Protein AF-A0A846DFJ0-F1 (afdb_monomer_lite)

Secondary structure (DSSP, 8-state):
----EEEEETTTTEEEEE-GGGGGS--TT-----------S--TT-TTSTT-GGGPPPEEEEEE-SSSSSEEEEEE--SS-SS---------S-SSSSSSS--

Structure (mmCIF, N/CA/C/O backbone):
data_AF-A0A846DFJ0-F1
#
_entry.id   AF-A0A846DFJ0-F1
#
loop_
_atom_site.group_PDB
_atom_site.id
_atom_site.type_symbol
_atom_site.label_atom_id
_atom_site.label_alt_id
_atom_site.label_comp_id
_atom_site.label_asym_id
_atom_site.label_entity_id
_atom_site.label_seq_id
_atom_site.pdbx_PDB_ins_code
_atom_site.Cartn_x
_atom_site.Cartn_y
_atom_site.Cartn_z
_atom_site.occupancy
_atom_site.B_iso_or_equiv
_atom_site.auth_seq_id
_atom_site.auth_comp_id
_atom_site.auth_asym_id
_atom_site.auth_atom_id
_atom_site.pdbx_PDB_model_num
ATOM 1 N N . MET A 1 1 ? 27.978 3.660 -20.204 1.00 56.34 1 MET A N 1
ATOM 2 C CA . MET A 1 1 ? 27.191 2.614 -20.893 1.00 56.34 1 MET A CA 1
ATOM 3 C C . MET A 1 1 ? 26.479 1.800 -19.826 1.00 56.34 1 MET A C 1
ATOM 5 O O . MET A 1 1 ? 27.146 1.085 -19.091 1.00 56.34 1 MET A O 1
ATOM 9 N N . GLU A 1 2 ? 25.167 1.962 -19.664 1.00 68.88 2 GLU A N 1
ATOM 10 C CA . GLU A 1 2 ? 24.414 1.140 -18.709 1.00 68.88 2 GLU A CA 1
ATOM 11 C C . GLU A 1 2 ? 24.228 -0.270 -19.282 1.00 68.88 2 GLU A C 1
ATOM 13 O O . GLU A 1 2 ? 23.586 -0.462 -20.317 1.00 68.88 2 GLU A O 1
ATOM 18 N N . THR A 1 3 ? 24.840 -1.262 -18.641 1.00 83.56 3 THR A N 1
ATOM 19 C CA . THR A 1 3 ? 24.849 -2.653 -19.104 1.00 83.56 3 THR A CA 1
ATOM 20 C C . THR A 1 3 ? 23.622 -3.413 -18.601 1.00 83.56 3 THR A C 1
ATOM 22 O O . THR A 1 3 ? 23.156 -3.217 -17.477 1.00 83.56 3 THR A O 1
ATOM 25 N N . ARG A 1 4 ? 23.085 -4.314 -19.434 1.00 93.50 4 ARG A N 1
ATOM 26 C CA . ARG A 1 4 ? 22.050 -5.271 -19.013 1.00 93.50 4 ARG A CA 1
ATOM 27 C C . ARG A 1 4 ? 22.702 -6.325 -18.120 1.00 93.50 4 ARG A C 1
ATOM 29 O O . ARG A 1 4 ? 23.702 -6.910 -18.522 1.00 93.50 4 ARG A O 1
ATOM 36 N N . HIS A 1 5 ? 22.159 -6.558 -16.933 1.00 95.81 5 HIS A N 1
ATOM 37 C CA . HIS A 1 5 ? 22.727 -7.506 -15.971 1.00 95.81 5 HIS A CA 1
ATOM 38 C C . HIS A 1 5 ? 21.650 -8.079 -15.049 1.00 95.81 5 HIS A C 1
ATOM 40 O O . HIS A 1 5 ? 20.509 -7.621 -15.053 1.00 95.81 5 HIS A O 1
ATOM 46 N N . ILE A 1 6 ? 22.012 -9.090 -14.261 1.00 96.69 6 ILE A N 1
ATOM 47 C CA . ILE A 1 6 ? 21.112 -9.748 -13.311 1.00 96.69 6 ILE A CA 1
ATOM 48 C C . ILE A 1 6 ? 21.579 -9.420 -11.889 1.00 96.69 6 ILE A C 1
ATOM 50 O O . ILE A 1 6 ? 22.778 -9.413 -11.611 1.00 96.69 6 ILE A O 1
ATOM 54 N N . ARG A 1 7 ? 20.639 -9.124 -10.990 1.00 96.50 7 ARG A N 1
ATOM 55 C CA . ARG A 1 7 ? 20.883 -8.881 -9.562 1.00 96.50 7 ARG A CA 1
ATOM 56 C C . ARG A 1 7 ? 20.068 -9.860 -8.727 1.00 96.50 7 ARG A C 1
ATOM 58 O O . ARG A 1 7 ? 18.912 -10.108 -9.045 1.00 96.50 7 ARG A O 1
ATOM 65 N N . LEU A 1 8 ? 20.643 -10.374 -7.645 1.00 97.75 8 LEU A N 1
ATOM 66 C CA . LEU A 1 8 ? 19.900 -11.125 -6.635 1.00 97.75 8 LEU A CA 1
ATOM 67 C C . LEU A 1 8 ? 19.320 -10.145 -5.609 1.00 97.75 8 LEU A C 1
ATOM 69 O O . LEU A 1 8 ? 20.071 -9.442 -4.926 1.00 97.75 8 LEU A O 1
ATOM 73 N N . ASN A 1 9 ? 17.996 -10.110 -5.473 1.00 97.75 9 ASN A N 1
ATOM 74 C CA . ASN A 1 9 ? 17.346 -9.441 -4.357 1.00 97.75 9 ASN A CA 1
ATOM 75 C C . ASN A 1 9 ? 17.594 -10.266 -3.088 1.00 97.75 9 ASN A C 1
ATOM 77 O O . ASN A 1 9 ? 17.067 -11.362 -2.939 1.00 97.75 9 ASN A O 1
ATOM 81 N N . LYS A 1 10 ? 18.396 -9.746 -2.154 1.00 97.50 10 LYS A N 1
ATOM 82 C CA . LYS A 1 10 ? 18.733 -10.463 -0.914 1.00 97.50 10 LYS A CA 1
ATOM 83 C C . LYS A 1 10 ? 17.546 -10.619 0.043 1.00 97.50 10 LYS A C 1
ATOM 85 O O . LYS A 1 10 ? 17.556 -11.553 0.839 1.00 97.50 10 LYS A O 1
ATOM 90 N N . ALA A 1 11 ? 16.548 -9.735 -0.032 1.00 97.88 11 ALA A N 1
ATOM 91 C CA . ALA A 1 11 ? 15.370 -9.780 0.830 1.00 97.88 11 ALA A CA 1
ATOM 92 C C . ALA A 1 11 ? 14.376 -10.860 0.378 1.00 97.88 11 ALA A C 1
ATOM 94 O O . ALA A 1 11 ? 13.905 -11.631 1.207 1.00 97.88 11 ALA A O 1
ATOM 95 N N . THR A 1 12 ? 14.105 -10.956 -0.930 1.00 97.44 12 THR A N 1
ATOM 96 C CA . THR A 1 12 ? 13.175 -11.960 -1.487 1.00 97.44 12 THR A CA 1
ATOM 97 C C . THR A 1 12 ? 13.864 -13.244 -1.954 1.00 97.44 12 THR A C 1
ATOM 99 O O . THR A 1 12 ? 13.206 -14.261 -2.135 1.00 97.44 12 THR A O 1
ATOM 102 N N . ARG A 1 13 ? 15.199 -13.226 -2.096 1.00 97.06 13 ARG A N 1
ATOM 103 C CA . ARG A 1 13 ? 16.042 -14.296 -2.668 1.00 97.06 13 ARG A CA 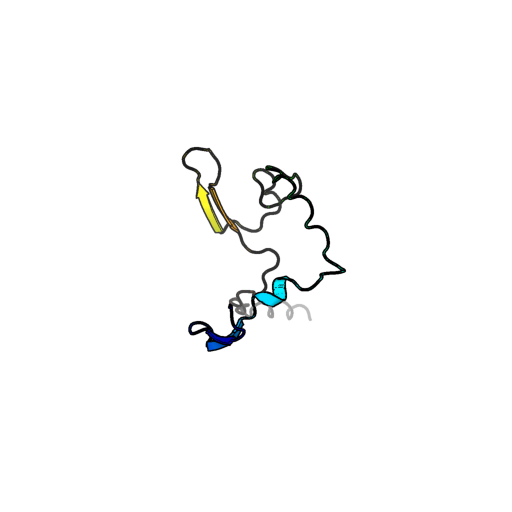1
ATOM 104 C C . ARG A 1 13 ? 15.730 -14.615 -4.134 1.00 97.06 13 ARG A C 1
ATOM 106 O O . ARG A 1 13 ? 15.971 -15.727 -4.593 1.00 97.06 13 ARG A O 1
ATOM 113 N N . GLU A 1 14 ? 15.255 -13.625 -4.880 1.00 98.06 14 GLU A N 1
ATOM 114 C CA . GLU A 1 14 ? 14.892 -13.763 -6.292 1.00 98.06 14 GLU A CA 1
ATOM 115 C C . GLU A 1 14 ? 15.878 -13.034 -7.206 1.00 98.06 14 GLU A C 1
ATOM 117 O O . GLU A 1 14 ? 16.424 -11.982 -6.862 1.00 98.06 14 GLU A O 1
ATOM 122 N N . TRP A 1 15 ? 16.089 -13.575 -8.403 1.00 97.56 15 TRP A N 1
ATOM 123 C CA . TRP A 1 15 ? 16.912 -12.940 -9.427 1.00 97.56 15 TRP A CA 1
ATOM 124 C C . TRP A 1 15 ? 16.084 -11.976 -10.277 1.00 97.56 15 TRP A C 1
ATOM 126 O O . TRP A 1 15 ? 15.028 -12.330 -10.792 1.00 97.56 15 TRP A O 1
ATOM 136 N N . VAL A 1 16 ? 16.598 -10.764 -10.466 1.00 96.94 16 VAL A N 1
ATOM 137 C CA . VAL A 1 16 ? 15.954 -9.686 -11.222 1.00 96.94 16 VAL A CA 1
ATOM 138 C C . VAL A 1 16 ? 16.852 -9.266 -12.379 1.00 96.94 16 VAL A C 1
ATOM 140 O O . VAL A 1 16 ? 18.048 -9.030 -12.200 1.00 96.94 16 VAL A O 1
ATOM 143 N N . ILE A 1 17 ? 16.270 -9.134 -13.570 1.00 96.12 17 ILE A N 1
ATOM 144 C CA . ILE A 1 17 ? 16.957 -8.616 -14.757 1.00 96.12 17 ILE A CA 1
ATOM 145 C C . ILE A 1 17 ? 16.860 -7.087 -14.757 1.00 96.12 17 ILE A C 1
ATOM 147 O O . ILE A 1 17 ? 15.769 -6.525 -14.818 1.00 96.12 17 ILE A O 1
ATOM 151 N N . TYR A 1 18 ? 18.004 -6.408 -14.753 1.00 94.62 18 TYR A N 1
ATOM 152 C CA . TYR A 1 18 ? 18.102 -4.958 -14.887 1.00 94.62 18 TYR A CA 1
ATOM 153 C C . TYR A 1 18 ? 18.456 -4.582 -16.332 1.00 94.62 18 TYR A C 1
ATOM 155 O O . TYR A 1 18 ? 19.541 -4.905 -16.823 1.00 94.62 18 TYR A O 1
ATOM 163 N N . ALA A 1 19 ? 17.536 -3.914 -17.033 1.00 94.62 19 ALA A N 1
ATOM 164 C CA . ALA A 1 19 ? 17.688 -3.553 -18.445 1.00 94.62 19 ALA A CA 1
ATOM 165 C C . ALA A 1 19 ? 1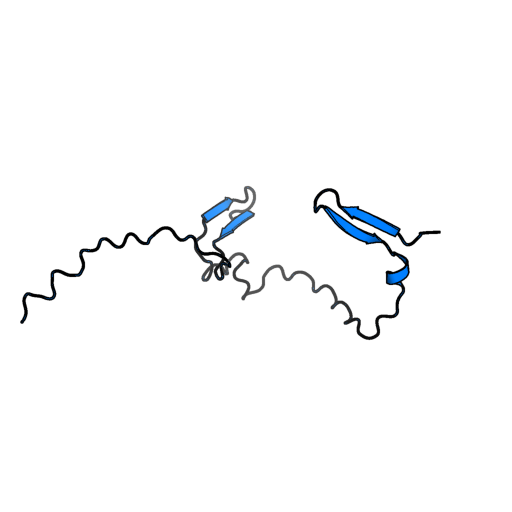7.065 -2.171 -18.754 1.00 94.62 19 ALA A C 1
ATOM 167 O O . ALA A 1 19 ? 15.996 -2.114 -19.362 1.00 94.62 19 ALA A O 1
ATOM 168 N N . PRO A 1 20 ? 17.727 -1.058 -18.378 1.00 91.00 20 PRO A N 1
ATOM 169 C CA . PRO A 1 20 ? 17.155 0.297 -18.431 1.00 91.00 20 PRO A CA 1
ATOM 170 C C . PRO A 1 20 ? 16.787 0.745 -19.853 1.00 91.00 20 PRO A C 1
ATOM 172 O O . PRO A 1 20 ? 15.781 1.412 -20.062 1.00 91.00 20 PRO A O 1
ATOM 175 N N . THR A 1 21 ? 17.520 0.271 -20.867 1.00 89.38 21 THR A N 1
ATOM 176 C CA 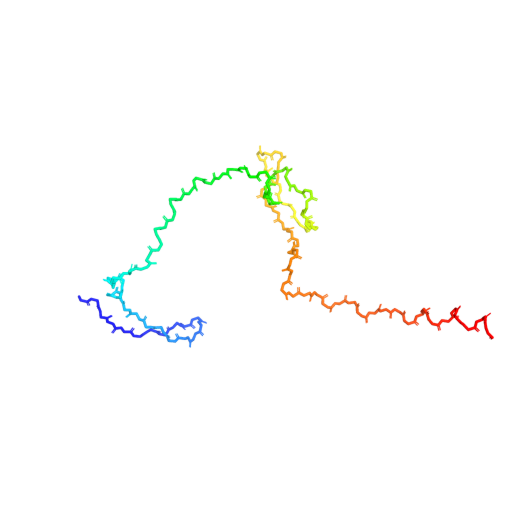. THR A 1 21 ? 17.210 0.526 -22.286 1.00 89.38 21 THR A CA 1
ATOM 177 C C . THR A 1 21 ? 15.837 0.013 -22.735 1.00 89.38 21 THR A C 1
ATOM 179 O O . THR A 1 21 ? 15.351 0.445 -23.777 1.00 89.38 21 THR A O 1
ATOM 182 N N . ARG A 1 22 ? 15.186 -0.887 -21.978 1.00 88.81 22 ARG A N 1
ATOM 183 C CA . ARG A 1 22 ? 13.828 -1.362 -22.294 1.00 88.81 22 ARG A CA 1
ATOM 184 C C . ARG A 1 22 ? 12.767 -0.267 -22.185 1.00 88.81 22 ARG A C 1
ATOM 186 O O . ARG A 1 22 ? 11.753 -0.389 -22.864 1.00 88.81 22 ARG A O 1
ATOM 193 N N . CYS A 1 23 ? 13.001 0.788 -21.403 1.00 86.75 23 CYS A N 1
ATOM 194 C CA . CYS A 1 23 ? 12.061 1.905 -21.278 1.00 86.75 23 CYS A CA 1
ATOM 195 C C . CYS A 1 23 ? 11.827 2.640 -22.608 1.00 86.75 23 CYS A C 1
ATOM 197 O O . CYS A 1 23 ? 10.762 3.209 -22.801 1.00 86.75 23 CYS A O 1
ATOM 199 N N . ASN A 1 24 ? 12.783 2.574 -23.542 1.00 87.81 24 ASN A N 1
ATOM 200 C CA . ASN A 1 24 ? 12.712 3.256 -24.839 1.00 87.81 24 ASN A CA 1
ATOM 201 C C . ASN A 1 24 ? 11.939 2.465 -25.909 1.00 87.81 24 ASN A C 1
ATOM 203 O O . ASN A 1 24 ? 11.906 2.877 -27.067 1.00 87.81 24 ASN A O 1
ATOM 207 N N . ARG A 1 25 ? 11.382 1.291 -25.578 1.00 89.44 25 ARG A N 1
ATOM 208 C CA . ARG A 1 25 ? 10.587 0.518 -26.539 1.00 89.44 25 ARG A CA 1
ATOM 209 C C . ARG A 1 25 ? 9.296 1.293 -26.853 1.00 89.44 25 ARG A C 1
ATOM 211 O O . ARG A 1 25 ? 8.659 1.748 -25.903 1.00 89.44 25 ARG A O 1
ATOM 218 N N . PRO A 1 26 ? 8.886 1.406 -28.130 1.00 89.12 26 PRO A N 1
ATOM 219 C CA . PRO A 1 26 ? 7.599 2.003 -28.467 1.00 89.12 26 PRO A CA 1
ATOM 220 C C . PRO A 1 26 ? 6.468 1.259 -27.750 1.00 89.12 26 PRO A C 1
ATOM 222 O O . PRO A 1 26 ? 6.504 0.029 -27.622 1.00 89.12 26 PRO A O 1
ATOM 225 N N . GLN A 1 27 ? 5.496 2.015 -27.245 1.00 84.75 27 GLN A N 1
ATOM 226 C CA . GLN A 1 27 ? 4.328 1.488 -26.551 1.00 84.75 27 GLN A CA 1
ATOM 227 C C . GLN A 1 27 ? 3.075 1.881 -27.334 1.00 84.75 27 GLN A C 1
ATOM 229 O O . GLN A 1 27 ? 2.426 2.875 -27.031 1.00 84.75 27 GLN A O 1
ATOM 234 N N . ASP A 1 28 ? 2.743 1.081 -28.347 1.00 79.81 28 ASP A N 1
ATOM 235 C CA . ASP A 1 28 ? 1.656 1.364 -29.301 1.00 79.81 28 ASP A CA 1
ATOM 236 C C . ASP A 1 28 ? 0.256 1.421 -28.651 1.00 79.81 28 ASP A C 1
ATOM 238 O O . ASP A 1 28 ? -0.697 1.899 -29.257 1.00 79.81 28 ASP A O 1
ATOM 242 N N . PHE A 1 29 ? 0.132 0.947 -27.406 1.00 79.12 29 PHE A N 1
ATOM 243 C CA . PHE A 1 29 ? -1.114 0.886 -26.635 1.00 79.12 29 PHE A CA 1
ATOM 244 C C . PHE A 1 29 ? -1.002 1.570 -25.270 1.00 79.12 29 PHE A C 1
ATOM 246 O O . PHE A 1 29 ? -1.697 1.184 -24.327 1.00 79.12 29 PHE A O 1
ATOM 253 N N . GLN A 1 30 ? -0.110 2.553 -25.115 1.00 69.62 30 GLN A N 1
ATOM 254 C CA . GLN A 1 30 ? -0.152 3.383 -23.916 1.00 69.62 30 GLN A CA 1
ATOM 255 C C . GLN A 1 30 ? -1.480 4.136 -23.890 1.00 69.62 30 GLN A C 1
ATOM 257 O O . GLN A 1 30 ? -1.724 5.038 -24.684 1.00 69.62 30 GLN A O 1
ATOM 262 N N . GLN A 1 31 ? -2.356 3.734 -22.972 1.00 69.38 31 GLN A N 1
ATOM 263 C CA . GLN A 1 31 ? -3.466 4.570 -22.561 1.00 69.38 31 GLN A CA 1
ATOM 264 C C . GLN A 1 31 ? -2.828 5.837 -21.991 1.00 69.38 31 GLN A C 1
ATOM 266 O O . GLN A 1 31 ? -2.039 5.722 -21.047 1.00 69.38 31 GLN A O 1
ATOM 271 N N . ASP A 1 32 ? -3.109 7.004 -22.583 1.00 67.25 32 ASP A N 1
ATOM 272 C CA . ASP A 1 32 ? -2.717 8.284 -21.994 1.00 67.25 32 ASP A CA 1
ATOM 273 C C . ASP A 1 32 ? -3.065 8.202 -20.516 1.00 67.25 32 ASP A C 1
ATOM 275 O O . ASP A 1 32 ? -4.215 7.905 -20.164 1.00 67.25 32 ASP A O 1
ATOM 279 N N . SER A 1 33 ? -2.051 8.339 -19.654 1.00 64.38 33 SER A N 1
ATOM 280 C CA . SER A 1 33 ? -2.284 8.358 -18.220 1.00 64.38 33 SER A CA 1
ATOM 281 C C . SER A 1 33 ? -3.282 9.476 -18.015 1.00 64.38 33 SER A C 1
ATOM 283 O O . SER A 1 33 ? -2.915 10.634 -18.228 1.00 64.38 33 SER A O 1
ATOM 285 N N . GLN A 1 34 ? -4.540 9.118 -17.734 1.00 62.47 34 GLN A N 1
ATOM 286 C CA . GLN A 1 34 ? -5.610 10.092 -17.598 1.00 62.47 34 GLN A CA 1
ATOM 287 C C . GLN A 1 34 ? -5.063 11.223 -16.745 1.00 62.47 34 GLN A C 1
ATOM 289 O O . GLN A 1 34 ? -4.438 10.933 -15.715 1.00 62.47 34 GLN A O 1
ATOM 294 N N . GLU A 1 35 ? -5.219 12.468 -17.218 1.00 62.03 35 GLU A N 1
ATOM 295 C CA . GLU A 1 35 ? -4.882 13.662 -16.446 1.00 62.03 35 GLU A CA 1
ATOM 296 C C . GLU A 1 35 ? -5.201 13.367 -14.992 1.00 62.03 35 GLU A C 1
ATOM 298 O O . GLU A 1 35 ? -6.311 12.906 -14.700 1.00 62.03 35 GLU A O 1
ATOM 303 N N . LYS A 1 36 ? -4.204 13.523 -14.110 1.00 62.19 36 LYS A N 1
ATOM 304 C CA . LYS A 1 36 ? -4.392 13.340 -12.673 1.00 62.19 36 LYS A CA 1
ATOM 305 C C . LYS A 1 36 ? -5.563 14.227 -12.288 1.00 62.19 36 LYS A C 1
ATOM 307 O O . LYS A 1 36 ? -5.383 15.427 -12.104 1.00 62.19 36 LYS A O 1
ATOM 312 N N . ARG A 1 37 ? -6.764 13.648 -12.226 1.00 64.25 37 ARG A N 1
ATOM 313 C CA . ARG A 1 37 ? -7.943 14.354 -11.755 1.00 64.25 37 ARG A CA 1
ATOM 314 C C . ARG A 1 37 ? -7.544 14.849 -10.382 1.00 64.25 37 ARG A C 1
ATOM 316 O O . ARG A 1 37 ? -7.070 14.048 -9.570 1.00 64.25 37 ARG A O 1
ATOM 323 N N . SER A 1 38 ? -7.643 16.159 -10.175 1.00 66.12 38 SER A N 1
ATOM 324 C CA . SER A 1 38 ? -7.430 16.756 -8.865 1.00 66.12 38 SER A CA 1
ATOM 325 C C . SER A 1 38 ? -8.179 15.893 -7.852 1.00 66.12 38 SER A C 1
ATOM 327 O O . SER A 1 38 ? -9.332 15.541 -8.137 1.00 66.12 38 SER A O 1
ATOM 329 N N . PRO A 1 39 ? -7.542 15.47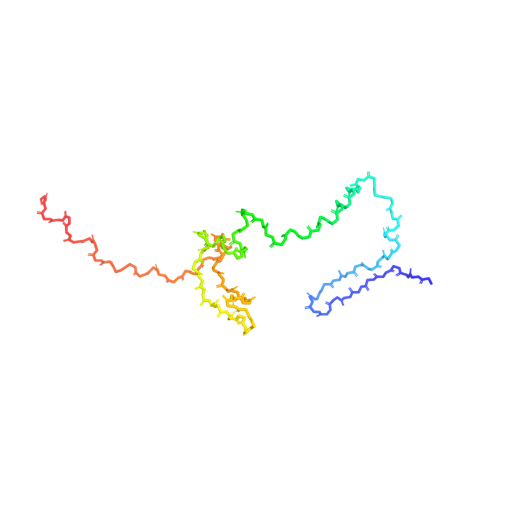1 -6.744 1.00 64.94 39 PRO A N 1
ATOM 330 C CA . PRO A 1 39 ? -8.247 14.714 -5.725 1.00 64.94 39 PRO A CA 1
ATOM 331 C C . PRO A 1 39 ? -9.505 15.502 -5.375 1.00 64.94 39 PRO A C 1
ATOM 333 O O . PRO A 1 39 ? -9.430 16.678 -5.032 1.00 64.94 39 PRO A O 1
ATOM 336 N N . ILE A 1 40 ? -10.670 14.895 -5.579 1.00 67.94 40 ILE A N 1
ATOM 337 C CA . ILE A 1 40 ? -11.914 15.503 -5.134 1.00 67.94 40 ILE A CA 1
ATOM 338 C C . ILE A 1 40 ? -11.913 15.277 -3.625 1.00 67.94 40 ILE A C 1
ATOM 340 O O . ILE A 1 40 ? -11.993 14.126 -3.197 1.00 67.94 40 ILE A O 1
ATOM 344 N N . ASP A 1 41 ? -11.780 16.350 -2.844 1.00 64.00 41 ASP A N 1
ATOM 345 C CA . ASP A 1 41 ? -11.676 16.281 -1.377 1.00 64.00 41 ASP A CA 1
ATOM 346 C C . ASP A 1 41 ? -12.869 15.557 -0.738 1.00 64.00 41 ASP A C 1
ATOM 348 O O . ASP A 1 41 ? -12.751 14.946 0.324 1.00 64.00 41 ASP A O 1
ATOM 352 N N . HIS A 1 42 ? -14.023 15.577 -1.410 1.00 63.91 42 HIS A N 1
ATOM 353 C CA . HIS A 1 42 ? -15.230 14.919 -0.941 1.00 63.91 42 HIS A CA 1
ATOM 354 C C . HIS A 1 42 ? -16.047 14.358 -2.103 1.00 63.91 42 HIS A C 1
ATOM 356 O O . HIS A 1 42 ? -16.562 15.094 -2.946 1.00 63.91 42 HIS A O 1
ATOM 362 N N . PHE A 1 43 ? -16.151 13.032 -2.172 1.00 69.94 43 PHE A N 1
ATOM 363 C CA . PHE A 1 43 ? -17.035 12.364 -3.119 1.00 69.94 43 PHE A CA 1
ATOM 364 C C . PHE A 1 43 ? -18.208 11.767 -2.349 1.00 69.94 43 PHE A C 1
ATOM 366 O O . PHE A 1 43 ? -18.016 10.837 -1.570 1.00 69.94 43 PHE A O 1
ATOM 373 N N . ASN A 1 44 ? -19.429 12.233 -2.628 1.00 68.50 44 ASN A N 1
ATOM 374 C CA . ASN A 1 44 ? -20.665 11.845 -1.923 1.00 68.50 44 ASN A CA 1
ATOM 375 C C . ASN A 1 44 ? -20.947 10.328 -1.858 1.00 68.50 44 ASN A C 1
ATOM 377 O O . ASN A 1 44 ? -21.848 9.904 -1.146 1.00 68.50 44 ASN A O 1
ATOM 381 N N . LYS A 1 45 ? -20.233 9.496 -2.628 1.00 77.31 45 LYS A N 1
ATOM 382 C CA . LYS A 1 45 ? -20.372 8.028 -2.615 1.00 77.31 45 LYS A CA 1
ATOM 383 C C . LYS A 1 45 ? -19.164 7.296 -2.027 1.00 77.31 45 LYS A C 1
ATOM 385 O O . LYS A 1 45 ? -19.163 6.069 -2.014 1.00 77.31 45 LYS A O 1
ATOM 390 N N . CYS A 1 46 ? -18.125 8.002 -1.587 1.00 81.94 46 CYS A N 1
ATOM 391 C CA . CYS A 1 46 ? -16.949 7.380 -0.990 1.00 81.94 46 CYS A CA 1
ATOM 392 C C . CYS A 1 46 ? -17.252 7.007 0.468 1.00 81.94 46 CYS A C 1
ATOM 394 O O . CYS A 1 46 ? -17.475 7.915 1.265 1.00 81.94 46 CYS A O 1
ATOM 396 N N . PRO A 1 47 ? -17.253 5.717 0.842 1.00 84.44 47 PRO A N 1
ATOM 397 C CA . PRO A 1 47 ? -17.567 5.299 2.209 1.00 84.44 47 PRO A CA 1
ATOM 398 C C . PRO A 1 47 ? -16.461 5.649 3.215 1.00 84.44 47 PRO A C 1
ATOM 400 O O . PRO A 1 47 ? -16.689 5.565 4.411 1.00 84.44 47 PRO A O 1
ATOM 403 N N . PHE A 1 48 ? -15.263 6.022 2.750 1.00 84.88 48 PHE A N 1
ATOM 404 C CA . PHE A 1 48 ? -14.125 6.388 3.603 1.00 84.88 48 PHE A CA 1
ATOM 405 C C . PHE A 1 48 ? -13.985 7.900 3.823 1.00 84.88 48 PHE A C 1
ATOM 407 O O . PHE A 1 48 ? -13.117 8.320 4.585 1.00 84.88 48 PHE A O 1
ATOM 414 N N . CYS A 1 49 ? -14.790 8.719 3.138 1.00 81.50 49 CYS A N 1
ATOM 415 C CA . CYS A 1 49 ? -14.811 10.163 3.354 1.00 81.50 49 CYS A CA 1
ATOM 416 C C . CYS A 1 49 ? -15.552 10.502 4.650 1.00 81.50 49 CYS A C 1
ATOM 418 O O . CYS A 1 49 ? -16.487 9.807 5.052 1.00 81.50 49 CYS A O 1
ATOM 420 N N . PHE A 1 50 ? -15.152 11.619 5.253 1.00 75.75 50 PHE A N 1
ATOM 421 C CA . PHE A 1 50 ? -15.852 12.234 6.376 1.00 75.75 50 PHE A CA 1
ATOM 422 C C . PHE A 1 50 ? -17.336 12.466 6.015 1.00 75.75 50 PHE A C 1
ATOM 424 O O . PHE A 1 50 ? -17.643 12.760 4.861 1.00 75.75 50 PHE A O 1
ATOM 431 N N . ASP A 1 51 ? -18.260 12.288 6.957 1.00 72.12 51 ASP A N 1
ATOM 432 C CA . ASP A 1 51 ? -19.726 12.414 6.786 1.00 72.12 51 ASP A CA 1
ATOM 433 C C . ASP A 1 51 ? -20.447 11.371 5.899 1.00 72.12 51 ASP A C 1
ATOM 435 O O . ASP A 1 51 ? -21.677 11.367 5.857 1.00 72.12 51 ASP A O 1
ATOM 439 N N . ASN A 1 52 ? -19.753 10.438 5.231 1.00 73.56 52 ASN A N 1
ATOM 440 C CA . ASN A 1 52 ? -20.394 9.366 4.439 1.00 73.56 52 ASN A CA 1
ATOM 441 C C . ASN A 1 52 ? -20.193 7.965 5.046 1.00 73.56 52 ASN A C 1
ATOM 443 O O . ASN A 1 52 ? -20.008 6.954 4.366 1.00 73.56 52 ASN A O 1
ATOM 447 N N . GLU A 1 53 ? -20.233 7.925 6.371 1.00 68.38 53 GLU A N 1
ATOM 448 C CA . GLU A 1 53 ? -19.787 6.802 7.199 1.00 68.38 53 GLU A CA 1
ATOM 449 C C . GLU A 1 53 ? -20.877 5.744 7.425 1.00 68.38 53 GLU A C 1
ATOM 451 O O . GLU A 1 53 ? -20.617 4.692 8.001 1.00 68.38 53 GLU A O 1
ATOM 456 N N . LEU A 1 54 ? -22.094 5.997 6.931 1.00 62.53 54 LEU A N 1
ATOM 457 C CA . LEU A 1 54 ? -23.301 5.188 7.157 1.00 62.53 54 LEU A CA 1
ATOM 458 C C . LEU A 1 54 ? -23.168 3.716 6.724 1.00 62.53 54 LEU A C 1
ATOM 460 O O . LEU A 1 54 ? -23.981 2.889 7.122 1.00 62.53 54 LEU A O 1
ATOM 464 N N . ASN A 1 55 ? -22.159 3.389 5.912 1.00 65.25 55 ASN A N 1
ATOM 465 C CA . ASN A 1 55 ? -21.912 2.046 5.383 1.00 65.25 55 ASN A CA 1
ATOM 466 C C . ASN A 1 55 ? -20.559 1.453 5.805 1.00 65.25 55 ASN A C 1
ATOM 468 O O . ASN A 1 55 ? -20.153 0.430 5.239 1.00 65.25 55 ASN A O 1
ATOM 472 N N . LEU A 1 56 ? -19.837 2.099 6.726 1.00 66.19 56 LEU A N 1
ATOM 473 C CA . LEU A 1 56 ? -18.579 1.565 7.227 1.00 66.19 56 LEU A CA 1
ATOM 474 C C . LEU A 1 56 ? -18.851 0.378 8.152 1.00 66.19 56 LEU A C 1
ATOM 476 O O . LEU A 1 56 ? -19.680 0.430 9.056 1.00 66.19 56 LEU A O 1
ATOM 480 N N . GLU A 1 57 ? -18.118 -0.701 7.902 1.00 73.62 57 GL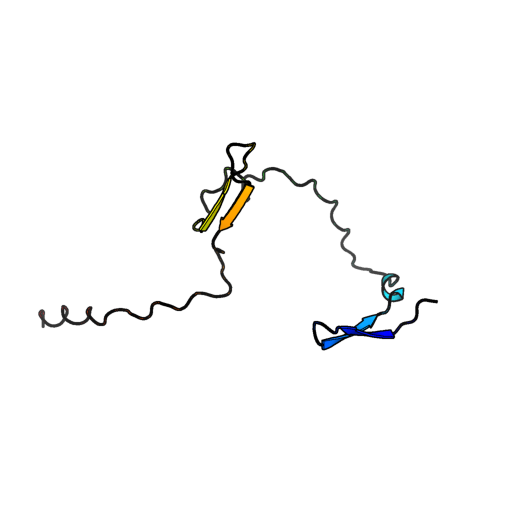U A N 1
ATOM 481 C CA . GLU A 1 57 ? -17.991 -1.823 8.828 1.00 73.62 57 GLU A CA 1
ATOM 482 C C . GLU A 1 57 ? -17.470 -1.338 10.198 1.00 73.62 57 GLU A C 1
ATOM 484 O O . GLU A 1 57 ? -16.920 -0.233 10.286 1.00 73.62 57 GLU A O 1
ATOM 489 N N . PRO A 1 58 ? -17.586 -2.144 11.271 1.00 81.88 58 PRO A N 1
ATOM 490 C CA . PRO A 1 58 ? -17.221 -1.720 12.619 1.00 81.88 58 PRO A CA 1
ATOM 491 C C . PRO A 1 58 ? -15.840 -1.051 12.703 1.00 81.88 58 PRO A C 1
ATOM 493 O O . PRO A 1 58 ? -14.826 -1.611 12.267 1.00 81.88 58 PRO A O 1
ATOM 496 N N . ILE A 1 59 ? -15.812 0.147 13.294 1.00 86.00 59 ILE A N 1
ATOM 497 C CA . ILE A 1 59 ? -14.582 0.883 13.597 1.00 86.00 59 ILE A CA 1
ATOM 498 C C . ILE A 1 59 ? -13.918 0.203 14.796 1.00 86.00 59 ILE A C 1
ATOM 500 O O . ILE A 1 59 ? -14.498 0.106 15.875 1.00 86.00 59 ILE A O 1
ATOM 504 N N . ILE A 1 60 ? -12.696 -0.281 14.597 1.00 90.00 60 ILE A N 1
ATOM 505 C CA . ILE A 1 60 ? -11.894 -0.962 15.622 1.00 90.00 60 ILE A CA 1
ATOM 506 C C . ILE A 1 60 ? -11.173 0.065 16.491 1.00 90.00 60 ILE A C 1
ATOM 508 O O . ILE A 1 60 ? -11.053 -0.102 17.702 1.00 90.00 60 ILE A O 1
ATOM 512 N N . LEU A 1 61 ? -10.651 1.109 15.850 1.00 90.81 61 LEU A N 1
ATOM 513 C CA . LEU A 1 61 ? -9.876 2.153 16.499 1.00 90.81 61 LEU A CA 1
ATOM 514 C C . LEU A 1 61 ? -10.034 3.460 15.733 1.00 90.81 61 LEU A C 1
ATOM 516 O O . LEU A 1 61 ? -9.981 3.478 14.502 1.00 90.81 61 LEU A O 1
ATOM 520 N N . GLU A 1 62 ? -10.145 4.549 16.477 1.00 91.19 62 GLU A N 1
ATOM 521 C CA . GLU A 1 62 ? -10.135 5.904 15.950 1.00 91.19 62 GLU A CA 1
ATOM 522 C C . GLU A 1 62 ? -9.041 6.713 16.646 1.00 91.19 62 GLU A C 1
ATOM 524 O O . GLU A 1 62 ? -8.925 6.705 17.872 1.00 91.19 62 GLU A O 1
ATOM 529 N N . MET A 1 63 ? -8.225 7.400 15.849 1.00 92.62 63 MET A N 1
ATOM 530 C CA . MET A 1 63 ? -7.264 8.380 16.334 1.00 92.62 63 MET A CA 1
ATOM 531 C C . MET A 1 63 ? -7.817 9.776 16.041 1.00 92.62 63 MET A C 1
ATOM 533 O O . MET A 1 63 ? -7.962 10.120 14.862 1.00 92.62 63 MET A O 1
ATOM 537 N N . PRO A 1 64 ? -8.134 10.578 17.072 1.00 90.44 64 PRO A N 1
ATOM 538 C CA . PRO A 1 64 ? -8.692 11.907 16.879 1.00 90.44 64 PRO A CA 1
ATOM 539 C C . PRO A 1 64 ? -7.638 12.865 16.322 1.00 90.44 64 PRO A C 1
ATOM 541 O O . PRO A 1 64 ? -6.450 12.779 16.655 1.00 90.44 64 PRO A O 1
ATOM 544 N N . ASN A 1 65 ? -8.080 13.802 15.493 1.00 88.88 65 ASN A N 1
ATOM 545 C CA . ASN A 1 65 ? -7.295 14.973 15.148 1.00 88.88 65 ASN A CA 1
ATOM 546 C C . ASN A 1 65 ? -7.326 15.939 16.348 1.00 88.88 65 ASN A C 1
ATOM 548 O O . ASN A 1 65 ? -8.371 16.166 16.950 1.00 88.88 65 ASN A O 1
ATOM 552 N N . LYS A 1 66 ? -6.168 16.469 16.755 1.00 82.50 66 LYS A N 1
ATOM 553 C CA . LYS A 1 66 ? -6.082 17.393 17.902 1.00 82.50 66 LYS A CA 1
ATOM 554 C C . LYS A 1 66 ? -6.519 18.815 17.551 1.00 82.50 66 LYS A C 1
ATOM 556 O O . LYS A 1 66 ? -6.865 19.572 18.451 1.00 82.50 66 LYS A O 1
ATOM 561 N N . GLU A 1 67 ? -6.465 19.179 16.273 1.00 82.75 67 GLU A N 1
ATOM 562 C CA . GLU A 1 67 ? -6.732 20.539 15.786 1.00 82.75 67 GLU A CA 1
ATOM 563 C C . GLU A 1 67 ? -8.146 20.689 15.218 1.00 82.75 67 GLU A C 1
ATOM 565 O O . GLU A 1 67 ? -8.709 21.780 15.207 1.00 82.75 67 GLU A O 1
ATOM 570 N N . GLN A 1 68 ? -8.733 19.587 14.759 1.00 75.69 68 GLN A N 1
ATOM 571 C CA . GLN A 1 68 ? -10.061 19.535 14.165 1.00 75.69 68 GLN A CA 1
ATOM 572 C C . GLN A 1 68 ? -10.907 18.552 14.968 1.00 75.69 68 GLN A C 1
ATOM 574 O O . GLN A 1 68 ? -10.405 17.515 15.386 1.00 75.69 68 GLN A O 1
ATOM 579 N N . ASN A 1 69 ? -12.193 18.840 15.173 1.00 78.19 69 ASN A N 1
ATOM 580 C CA . ASN A 1 69 ? -13.115 17.942 15.881 1.00 78.19 69 ASN A CA 1
ATOM 581 C C . ASN A 1 69 ? -13.543 16.750 14.995 1.00 78.19 69 ASN A C 1
ATOM 583 O O . ASN A 1 69 ? -14.728 16.482 14.812 1.00 78.19 69 ASN A O 1
ATOM 587 N N . CYS A 1 70 ? -12.567 16.093 14.374 1.00 83.12 70 CYS A N 1
ATOM 588 C CA . CYS A 1 70 ? -12.712 14.972 13.460 1.00 83.12 70 CYS A CA 1
ATOM 589 C C . CYS A 1 70 ? -11.644 13.916 13.762 1.00 83.12 70 CYS A C 1
ATOM 591 O O . CYS A 1 70 ? -10.717 14.126 14.548 1.00 83.12 70 CYS A O 1
ATOM 593 N N . TRP A 1 71 ? -11.760 12.757 13.130 1.00 87.69 71 TRP A N 1
ATOM 594 C CA . TRP A 1 71 ? -10.735 11.726 13.195 1.00 87.69 71 TRP A CA 1
ATOM 595 C C . TRP A 1 71 ? -9.600 12.029 12.213 1.00 87.69 71 TRP A C 1
ATOM 597 O O . TRP A 1 71 ? -9.825 12.450 11.084 1.00 87.69 71 TRP A O 1
ATOM 607 N N . GLN A 1 72 ? -8.362 11.767 12.631 1.00 90.50 72 GLN A N 1
ATOM 608 C CA . GLN A 1 72 ? -7.189 11.803 11.756 1.00 90.50 72 GLN A CA 1
ATOM 609 C C . GLN A 1 72 ? -7.005 10.466 11.031 1.00 90.50 72 GLN A C 1
ATOM 611 O O . GLN A 1 72 ? -6.537 10.405 9.895 1.00 90.50 72 GLN A O 1
ATOM 616 N N . THR A 1 73 ? -7.307 9.356 11.702 1.00 90.75 73 THR A N 1
ATOM 617 C CA . THR A 1 73 ? -7.144 8.008 11.144 1.00 90.75 73 THR A CA 1
ATOM 618 C C . THR A 1 73 ? -8.114 7.050 11.806 1.00 90.75 73 THR A C 1
ATOM 620 O O . THR A 1 73 ? -8.337 7.114 13.015 1.00 90.75 73 THR A O 1
ATOM 623 N N . ARG A 1 74 ? -8.635 6.112 11.016 1.00 90.06 74 ARG A N 1
ATOM 624 C CA . ARG A 1 74 ? -9.496 5.035 11.491 1.00 90.06 74 ARG A CA 1
ATOM 625 C C . ARG A 1 74 ? -9.009 3.684 11.019 1.00 90.06 74 ARG A C 1
ATOM 627 O O . ARG A 1 74 ? -8.549 3.531 9.890 1.00 90.06 74 ARG A O 1
ATOM 634 N N . ILE A 1 75 ? -9.173 2.702 11.890 1.00 91.62 75 ILE A N 1
ATOM 635 C CA . ILE A 1 75 ? -9.027 1.291 11.572 1.00 91.62 75 ILE A CA 1
ATOM 636 C C . ILE A 1 75 ? -10.434 0.719 11.479 1.00 91.62 75 ILE A C 1
ATOM 638 O O . ILE A 1 75 ? -11.159 0.685 12.471 1.00 91.62 75 ILE A O 1
ATOM 642 N N . VAL A 1 76 ? -10.812 0.267 10.289 1.00 90.12 76 VAL A N 1
ATOM 643 C CA . VAL A 1 76 ? -12.111 -0.355 10.012 1.00 90.12 76 VAL A CA 1
ATOM 644 C C . VAL A 1 76 ? -11.906 -1.793 9.567 1.00 90.12 76 VAL A C 1
ATOM 646 O O . VAL A 1 76 ? -10.872 -2.132 8.981 1.00 90.12 76 VAL A O 1
ATOM 649 N N . LEU A 1 77 ? -12.885 -2.652 9.837 1.00 89.38 77 LEU A N 1
ATOM 650 C CA . LEU A 1 77 ? -12.880 -3.992 9.261 1.00 89.38 77 LEU A CA 1
ATOM 651 C C . LEU A 1 77 ? -13.022 -3.914 7.738 1.00 89.38 77 LEU A C 1
ATOM 653 O O . LEU A 1 77 ? -13.774 -3.107 7.193 1.00 89.38 77 LEU A O 1
ATOM 657 N N . ASN A 1 78 ? -12.293 -4.780 7.035 1.00 89.56 78 ASN A N 1
ATOM 658 C CA . ASN A 1 78 ? -12.499 -4.935 5.604 1.00 89.56 78 ASN A CA 1
ATOM 659 C C . ASN A 1 78 ? -13.843 -5.642 5.374 1.00 89.56 78 ASN A C 1
ATOM 661 O O . ASN A 1 78 ? -14.015 -6.775 5.819 1.00 89.56 78 ASN A O 1
ATOM 665 N N . LYS A 1 79 ? -14.754 -4.988 4.644 1.00 87.44 79 LYS A N 1
ATOM 666 C CA . LYS A 1 79 ? -16.065 -5.521 4.241 1.00 87.44 79 LYS A CA 1
ATOM 667 C C . LYS A 1 79 ? -15.981 -6.789 3.394 1.00 87.44 79 LYS A C 1
ATOM 669 O O . LYS A 1 79 ? -16.857 -7.645 3.460 1.00 87.44 79 LYS A O 1
ATOM 674 N N . PHE A 1 80 ? -14.916 -6.915 2.607 1.00 90.12 80 PHE A N 1
ATOM 675 C CA . PHE A 1 80 ? -14.641 -8.068 1.754 1.00 90.12 80 PHE A CA 1
ATOM 676 C C . PHE A 1 80 ? -13.301 -8.688 2.17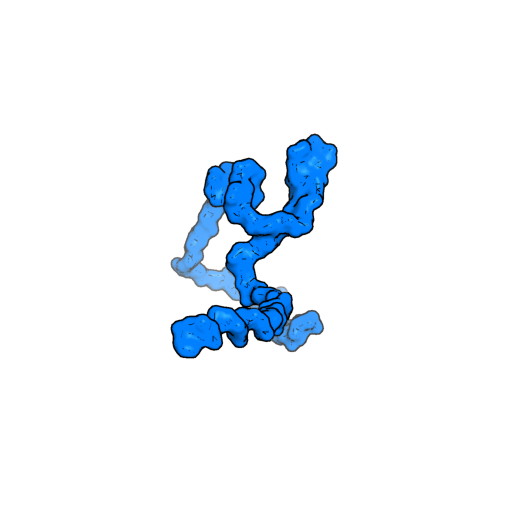0 1.00 90.12 80 PHE A C 1
ATOM 678 O O . PHE A 1 80 ? -12.296 -8.549 1.463 1.00 90.12 80 PHE A O 1
ATOM 685 N N . PRO A 1 81 ? -13.235 -9.307 3.362 1.00 90.62 81 PRO A N 1
ATOM 686 C CA . PRO A 1 81 ? -11.982 -9.817 3.883 1.00 90.62 81 PRO A CA 1
ATOM 687 C C . PRO A 1 81 ? -11.542 -11.049 3.082 1.00 90.62 81 PRO A C 1
ATOM 689 O O . PRO A 1 81 ? -12.333 -11.950 2.818 1.00 90.62 81 PRO A O 1
ATOM 692 N N . VAL A 1 82 ? -10.256 -11.114 2.727 1.00 92.31 82 VAL A N 1
ATOM 693 C CA . VAL A 1 82 ? -9.670 -12.291 2.050 1.00 92.31 82 VAL A CA 1
ATOM 694 C C . VAL A 1 82 ? -9.613 -13.498 2.993 1.00 92.31 82 VAL A C 1
ATOM 696 O O . VAL A 1 82 ? -9.708 -14.642 2.557 1.00 92.31 82 VAL A O 1
ATOM 699 N N . PHE A 1 83 ? -9.494 -13.242 4.297 1.00 87.62 83 PHE A N 1
ATOM 700 C CA . PHE A 1 83 ? -9.442 -14.263 5.334 1.00 87.62 83 PHE A CA 1
ATOM 701 C C . PHE A 1 83 ? -10.445 -13.940 6.434 1.00 87.62 83 PHE A C 1
ATOM 703 O O . PHE A 1 83 ? -10.521 -12.805 6.903 1.00 87.62 83 PHE A O 1
ATOM 710 N N . TYR A 1 84 ? -11.177 -14.954 6.882 1.00 85.31 84 TYR A N 1
ATOM 711 C CA . TYR A 1 84 ? -12.003 -14.879 8.080 1.00 85.31 84 TYR A CA 1
ATOM 712 C C . TYR A 1 84 ? -11.241 -15.462 9.270 1.00 85.31 84 TYR A C 1
ATOM 714 O O . TYR A 1 84 ? -10.452 -16.399 9.136 1.00 85.31 84 TYR A O 1
ATOM 722 N N . ARG A 1 85 ? -11.486 -14.921 10.464 1.00 74.88 85 ARG A N 1
ATOM 723 C CA . ARG A 1 85 ? -10.949 -15.496 11.696 1.00 74.88 85 ARG A CA 1
ATOM 724 C C . ARG A 1 85 ? -11.838 -16.663 12.115 1.00 74.88 85 ARG A C 1
ATOM 726 O O . ARG A 1 85 ? -12.895 -16.460 12.702 1.00 74.88 85 ARG A O 1
ATOM 733 N N . THR A 1 86 ? -11.423 -17.890 11.827 1.00 66.12 86 THR A N 1
ATOM 734 C CA . THR A 1 86 ? -12.111 -19.101 12.291 1.00 66.12 86 THR A CA 1
ATOM 735 C C . THR A 1 86 ? -11.814 -19.334 13.770 1.00 66.12 86 THR A C 1
ATOM 737 O O . THR A 1 86 ? -10.901 -20.061 14.134 1.00 66.12 86 THR A O 1
ATOM 740 N N . HIS A 1 87 ? -12.577 -18.701 14.651 1.00 65.12 87 HIS A N 1
ATOM 741 C CA . HIS A 1 87 ? -12.655 -19.097 16.056 1.00 65.12 87 HIS A CA 1
ATOM 742 C C . HIS A 1 87 ? -14.084 -18.883 16.532 1.00 65.12 87 HIS A C 1
ATOM 744 O O . HIS A 1 87 ? -14.335 -17.898 17.197 1.00 65.12 87 HIS A O 1
ATOM 750 N N . LEU A 1 88 ? -15.007 -19.766 16.135 1.00 53.53 88 LEU A N 1
ATOM 751 C CA . LEU A 1 88 ? -16.238 -20.127 16.858 1.00 53.53 88 LEU A CA 1
ATOM 752 C C . LEU A 1 88 ? -16.946 -21.267 16.090 1.00 53.53 88 LEU A C 1
ATOM 754 O O . LEU A 1 88 ? -18.012 -21.094 15.513 1.00 53.53 88 LEU A O 1
ATOM 758 N N . VAL A 1 89 ? -16.361 -22.469 16.114 1.00 50.69 89 VAL A N 1
ATOM 759 C CA . VAL A 1 89 ? -17.172 -23.702 16.129 1.00 50.69 89 VAL A CA 1
ATOM 760 C C . VAL A 1 89 ? -17.100 -24.256 17.549 1.00 50.69 89 VAL A C 1
ATOM 762 O O . VAL A 1 89 ? -16.530 -25.301 17.816 1.00 50.69 89 VAL A O 1
ATOM 765 N N . TYR A 1 90 ? -17.639 -23.485 18.487 1.00 51.06 90 TYR A N 1
ATOM 766 C CA . TYR A 1 90 ? -18.238 -24.036 19.695 1.00 51.06 90 TYR A CA 1
ATOM 767 C C . TYR A 1 90 ? -19.690 -23.575 19.674 1.00 51.06 90 TYR A C 1
ATOM 769 O O . TYR A 1 90 ? -20.091 -22.683 20.414 1.00 51.06 90 TYR A O 1
ATOM 777 N N . LEU A 1 91 ? -20.479 -24.152 18.764 1.00 49.53 91 LEU A N 1
ATOM 778 C CA . LEU A 1 91 ? -21.896 -24.290 19.063 1.00 49.53 91 LEU A CA 1
ATOM 779 C C . LEU A 1 91 ? -21.954 -25.274 20.238 1.00 49.53 91 LEU A C 1
ATOM 781 O O . LEU A 1 91 ? -21.489 -26.406 20.072 1.00 49.53 91 LEU A O 1
ATOM 785 N N . PRO A 1 92 ? -22.457 -24.895 21.425 1.00 46.41 92 PRO A N 1
ATOM 786 C CA . PRO A 1 92 ? -22.819 -25.909 22.393 1.00 46.41 92 PRO A CA 1
ATOM 787 C C . PRO A 1 92 ? -23.868 -26.790 21.712 1.00 46.41 92 PRO A C 1
ATOM 789 O O . PRO A 1 92 ? -24.895 -26.308 21.230 1.00 46.41 92 PRO A O 1
ATOM 792 N N . ILE A 1 93 ? -23.581 -28.086 21.616 1.00 53.50 93 ILE A N 1
ATOM 793 C CA . ILE A 1 93 ? -24.544 -29.106 21.213 1.00 53.50 93 ILE A CA 1
ATOM 794 C C . ILE A 1 93 ? -25.596 -29.169 22.328 1.00 53.50 93 ILE A C 1
ATOM 796 O O . ILE A 1 93 ? -25.520 -30.006 23.216 1.00 53.50 93 ILE A O 1
ATOM 800 N N . THR A 1 94 ? -26.544 -28.235 22.348 1.00 49.72 94 THR A N 1
ATOM 801 C CA . THR A 1 94 ? -27.693 -28.264 23.271 1.00 49.72 94 THR A CA 1
ATOM 802 C C . THR A 1 94 ? -29.008 -27.853 22.608 1.00 49.72 94 THR A C 1
ATOM 804 O O . THR A 1 94 ? -30.009 -27.679 23.294 1.00 49.72 94 THR A O 1
ATOM 807 N N . PHE A 1 95 ? -29.068 -27.778 21.271 1.00 46.53 95 PHE A N 1
ATOM 808 C CA . PHE A 1 95 ? -30.322 -27.513 20.545 1.00 46.53 95 PHE A CA 1
ATOM 809 C C . PHE A 1 95 ? -31.021 -28.763 19.975 1.00 46.53 95 PHE A C 1
ATOM 811 O O . PHE A 1 95 ? -31.990 -28.640 19.230 1.00 46.53 95 PHE A O 1
ATOM 818 N N . ILE A 1 96 ? -30.591 -29.972 20.363 1.00 51.50 96 ILE A N 1
ATOM 819 C CA . ILE A 1 96 ? -31.269 -31.239 20.022 1.00 51.50 96 ILE A CA 1
ATOM 820 C C . ILE A 1 96 ? -31.758 -31.934 21.301 1.00 51.50 96 ILE A C 1
ATOM 822 O O . ILE A 1 96 ? -31.348 -33.041 21.626 1.00 51.50 96 ILE A O 1
ATOM 826 N N . SER A 1 97 ? -32.633 -31.283 22.069 1.00 43.28 97 SER A N 1
ATOM 827 C CA . SER A 1 97 ? -33.422 -31.999 23.089 1.00 43.28 97 SER A CA 1
ATOM 828 C C . SER A 1 97 ? -34.829 -31.442 23.328 1.00 43.28 97 SER A C 1
ATOM 830 O O . SER A 1 97 ? -35.478 -31.829 24.293 1.00 43.28 97 SER A O 1
ATOM 832 N N . LYS A 1 98 ? -35.349 -30.574 22.446 1.00 46.81 98 LYS A N 1
ATOM 833 C CA . LYS A 1 98 ? -36.745 -30.086 22.519 1.00 46.81 98 LYS A CA 1
ATOM 834 C C . LYS A 1 98 ? -37.653 -30.512 21.360 1.00 46.81 98 LYS A C 1
ATOM 836 O O . LYS A 1 98 ? -38.788 -30.064 21.293 1.00 46.81 98 LYS A O 1
ATOM 841 N N . TRP A 1 99 ? -37.185 -31.408 20.488 1.00 45.47 99 TRP A N 1
ATOM 842 C CA . TRP A 1 99 ? -37.969 -31.947 19.363 1.00 45.47 99 TRP A CA 1
ATOM 843 C C . TRP A 1 99 ? -38.489 -33.381 19.575 1.00 45.47 99 TRP A C 1
ATOM 845 O O . TRP A 1 99 ? -39.159 -33.911 18.700 1.00 45.47 99 TRP A O 1
ATOM 855 N N . PHE A 1 100 ? -38.237 -33.996 20.737 1.00 42.69 100 PHE A N 1
ATOM 856 C CA . PHE A 1 100 ? -38.648 -35.378 21.051 1.00 42.69 100 PHE A CA 1
ATOM 857 C C . PHE A 1 100 ? -39.719 -35.469 22.154 1.00 42.69 100 PHE A C 1
ATOM 859 O O . PHE A 1 100 ? -39.777 -36.435 22.904 1.00 42.69 100 PHE A O 1
ATOM 866 N N . GLN A 1 101 ? -40.563 -34.441 22.282 1.00 46.16 101 GLN A N 1
ATOM 867 C CA . GLN A 1 101 ? -41.708 -34.435 23.209 1.00 46.16 101 GLN A CA 1
ATOM 868 C C . GLN A 1 101 ? -43.050 -34.207 22.497 1.00 46.16 101 GLN A C 1
ATOM 870 O O . GLN A 1 101 ? -44.053 -33.879 23.129 1.00 46.16 101 GLN A O 1
ATOM 875 N N . HIS A 1 102 ? -43.068 -34.366 21.172 1.00 48.09 102 HIS A N 1
ATOM 876 C CA . HIS A 1 102 ? -44.284 -34.237 20.373 1.00 48.09 102 HIS A CA 1
ATOM 877 C C . HIS A 1 102 ? -44.408 -35.283 19.258 1.00 48.09 102 HIS A C 1
ATOM 879 O O . HIS A 1 102 ? -44.963 -34.988 18.205 1.00 48.09 102 HIS A O 1
ATOM 885 N N . TYR A 1 103 ? -43.893 -36.488 19.511 1.00 47.78 103 TYR A N 1
ATOM 886 C CA . TYR A 1 103 ? -44.277 -37.728 18.835 1.00 47.78 103 TYR A CA 1
ATOM 887 C C . TYR A 1 103 ? -44.250 -38.873 19.843 1.00 47.78 103 TYR A C 1
ATOM 889 O O . TYR A 1 103 ? -43.272 -38.919 20.625 1.00 47.78 103 TYR A O 1
#

Foldseek 3Di:
DDDWDWDQDPVVRDIDIDDVCVVPDDDPPPDPPPDPDDPPLDDCPDCPHPPNVPPFADWPDFDCDPVDRGTPDTDGDDPDDPDDDPDDPPPPPPPPPPPPPPD

Sequence (103 aa):
METRHIRLNKATREWVIYAPTRCNRPQDFQQDSQEKRSPIDHFNKCPFCFDNELNLEPIILEMPNKEQNCWQTRIVLNKFPVFYRTHLVYLPITFISKWFQHY

Radius of gyration: 27.15 Å; chains: 1; bounding box: 72×58×53 Å

pLDDT: mean 76.9, std 16.4, range [42.69, 98.06]